Protein 1UKU (pdb70)

Nearest PDB structures (foldseek):
  2e66-assembly1_C  TM=9.963E-01  e=1.248E-19  Pyrococcus horikoshii OT3
  1j2v-assembly1_A  TM=9.926E-01  e=3.979E-19  Pyrococcus horikoshii OT3
  1o5j-assembly1_A  TM=9.906E-01  e=5.509E-14  Thermotoga maritima
  8t6c-assembly1_E  TM=9.965E-01  e=4.662E-13  synthetic construct
  1p1l-assembly1_A  TM=9.656E-01  e=6.724E-13  Archaeoglobus fulgidus

Structure (mmCIF, N/CA/C/O backbone):
data_1UKU
#
_entry.id   1UKU
#
_cell.length_a   52.242
_cell.length_b   52.242
_cell.length_c   54.111
_cell.angle_alpha   90
_cell.angle_beta   90
_cell.angle_gamma   120
#
_symmetry.space_group_name_H-M   'P 3 2 1'
#
loop_
_entity.id
_entity.type
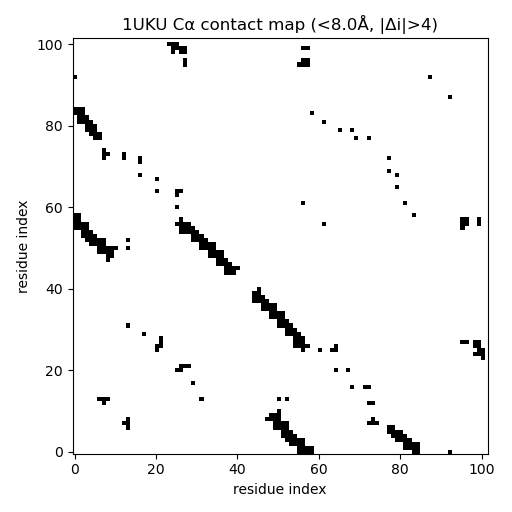_entity.pdbx_description
1 polymer 'periplasmic divalent cation tolerance protein CutA'
2 non-polymer 'COPPER (II) ION'
3 water water
#
loop_
_atom_site.group_PDB
_atom_site.id
_atom_site.type_symbol
_atom_site.label_atom_id
_atom_site.label_alt_id
_atom_site.label_comp_id
_atom_site.label_asym_id
_atom_site.label_entity_id
_atom_site.label_seq_id
_atom_site.pdbx_PDB_ins_code
_atom_site.Cartn_x
_atom_site.Cartn_y
_atom_site.Cartn_z
_atom_site.occupancy
_atom_site.B_iso_or_equiv
_atom_site.auth_seq_id
_atom_site.auth_comp_id
_atom_site.auth_asym_id
_atom_site.auth_atom_id
_atom_site.pdbx_PDB_model_num
ATOM 1 N N . MET A 1 1 ? 19.011 24.001 2.261 1.00 9.08 1 MET A N 1
ATOM 2 C CA . MET A 1 1 ? 19.646 24.495 3.504 1.00 8.04 1 MET A CA 1
ATOM 3 C C . MET A 1 1 ? 20.923 23.714 3.745 1.00 8.11 1 MET A C 1
ATOM 4 O O . MET A 1 1 ? 21.190 22.698 3.104 1.00 7.90 1 MET A O 1
ATOM 9 N N . ILE A 1 2 ? 21.700 24.209 4.712 1.00 7.52 2 ILE A N 1
ATOM 10 C CA . ILE A 1 2 ? 22.948 23.586 5.127 1.00 7.37 2 ILE A CA 1
ATOM 11 C C . ILE A 1 2 ? 23.086 23.506 6.641 1.00 7.18 2 ILE A C 1
ATOM 12 O O . ILE A 1 2 ? 22.467 24.267 7.391 1.00 6.62 2 ILE A O 1
ATOM 17 N N . ILE A 1 3 ? 23.914 22.562 7.056 1.00 7.07 3 ILE A N 1
ATOM 18 C CA . ILE A 1 3 ? 24.441 22.501 8.404 1.00 7.68 3 ILE A CA 1
ATOM 19 C C . ILE A 1 3 ? 25.868 22.980 8.362 1.00 7.53 3 ILE A C 1
ATOM 20 O O . ILE A 1 3 ? 26.612 22.684 7.437 1.00 6.74 3 ILE A O 1
ATOM 25 N N . VAL A 1 4 ? 26.253 23.704 9.389 1.00 6.53 4 VAL A N 1
ATOM 26 C CA . VAL A 1 4 ? 27.646 24.045 9.622 1.00 7.18 4 VAL A CA 1
ATOM 27 C C . VAL A 1 4 ? 28.027 23.562 11.016 1.00 7.82 4 VAL A C 1
ATOM 28 O O . VAL A 1 4 ? 27.356 23.887 11.985 1.00 8.43 4 VAL A O 1
ATOM 32 N N . TYR A 1 5 ? 29.105 22.809 11.101 1.00 7.24 5 TYR A N 1
ATOM 33 C CA . TYR A 1 5 ? 29.627 22.299 12.371 1.00 7.32 5 TYR A CA 1
ATOM 34 C C . TYR A 1 5 ? 30.936 23.029 12.693 1.00 7.42 5 TYR A C 1
ATOM 35 O O . TYR A 1 5 ? 31.824 23.163 11.861 1.00 8.27 5 TYR A O 1
ATOM 44 N N . THR A 1 6 ? 31.066 23.484 13.930 1.00 6.54 6 THR A N 1
ATOM 45 C CA . THR A 1 6 ? 32.299 24.038 14.458 1.00 6.45 6 THR A CA 1
ATOM 46 C C . THR A 1 6 ? 32.395 23.647 15.929 1.00 7.41 6 THR A C 1
ATOM 47 O O . THR A 1 6 ? 31.446 23.147 1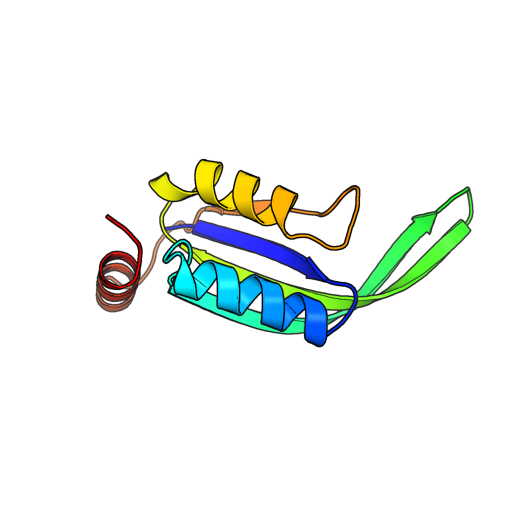6.512 1.00 7.89 6 THR A O 1
ATOM 51 N N . THR A 1 7 ? 33.565 23.812 16.513 1.00 6.64 7 THR A N 1
ATOM 52 C CA . THR A 1 7 ? 33.760 23.482 17.903 1.00 6.99 7 THR A CA 1
ATOM 53 C C . THR A 1 7 ? 34.366 24.650 18.605 1.00 7.18 7 THR A C 1
ATOM 54 O O . THR A 1 7 ? 35.053 25.459 17.994 1.00 8.06 7 THR A O 1
ATOM 58 N N . PHE A 1 8 ? 34.097 24.722 19.895 1.00 6.52 8 PHE A N 1
ATOM 59 C CA . PHE A 1 8 ? 34.532 25.833 20.765 1.00 7.25 8 PHE A CA 1
ATOM 60 C C . PHE A 1 8 ? 35.164 25.295 22.040 1.00 7.49 8 PHE A C 1
ATOM 61 O O . PHE A 1 8 ? 34.840 24.202 22.473 1.00 6.53 8 PHE A O 1
ATOM 69 N N . PRO A 1 9 ? 36.071 26.058 22.641 1.00 8.82 9 PRO A N 1
ATOM 70 C CA . PRO A 1 9 ? 36.736 25.600 23.859 1.00 9.31 9 PRO A CA 1
ATOM 71 C C . PRO A 1 9 ? 35.858 25.572 25.108 1.00 11.48 9 PRO A C 1
ATOM 72 O O . PRO A 1 9 ? 36.191 24.795 26.005 1.00 14.02 9 PRO A O 1
ATOM 76 N N . ASP A 1 10 ? 34.771 26.337 25.182 1.00 11.84 10 ASP A N 1
ATOM 77 C CA . ASP A 1 10 ? 33.747 26.075 26.202 1.00 13.37 10 ASP A CA 1
ATOM 78 C C . ASP A 1 10 ? 32.494 26.868 25.855 1.00 11.45 10 ASP A C 1
ATOM 79 O O . ASP A 1 10 ? 32.347 27.393 24.734 1.00 10.79 10 ASP A O 1
ATOM 84 N N . TRP A 1 11 ? 31.592 26.926 26.829 1.00 10.46 11 TRP A N 1
ATOM 85 C CA . TRP A 1 11 ? 30.261 27.393 26.637 1.00 9.69 11 TRP A CA 1
ATOM 86 C C . TRP A 1 11 ? 30.193 28.883 26.454 1.00 9.40 11 TRP A C 1
ATOM 87 O O . TRP A 1 11 ? 29.329 29.362 25.702 1.00 9.56 11 TRP A O 1
ATOM 98 N N . GLU A 1 12 ? 31.028 29.651 27.145 1.00 8.99 12 GLU A N 1
ATOM 99 C CA . GLU A 1 12 ? 30.933 31.107 27.047 1.00 10.01 12 GLU A CA 1
ATOM 100 C C . GLU A 1 12 ? 31.250 31.568 25.637 1.00 9.20 12 GLU A C 1
ATOM 101 O O . GLU A 1 12 ? 30.505 32.347 25.080 1.00 9.16 12 GLU A O 1
ATOM 107 N N . SER A 1 13 ? 32.336 31.076 25.051 1.00 9.37 13 SER A N 1
ATOM 108 C CA . SER A 1 13 ? 32.661 31.419 23.680 1.00 8.69 13 SER A CA 1
ATOM 109 C C . SER A 1 13 ? 31.608 30.876 22.718 1.00 9.06 13 SER A C 1
ATOM 110 O O . SER A 1 13 ? 31.194 31.577 21.815 1.00 8.17 13 SER A O 1
ATOM 113 N N . ALA A 1 14 ? 31.171 29.639 22.888 1.00 8.15 14 ALA A N 1
ATOM 114 C CA . ALA A 1 14 ? 30.209 29.064 21.986 1.00 8.06 14 ALA A CA 1
ATOM 115 C C . ALA A 1 14 ? 28.931 29.918 21.989 1.00 7.90 14 ALA A C 1
ATOM 116 O O . ALA A 1 14 ? 28.387 30.228 20.933 1.00 7.29 14 ALA A O 1
ATOM 118 N N . GLU A 1 15 ? 28.431 30.251 23.173 1.00 8.02 15 GLU A N 1
ATOM 119 C CA . GLU A 1 15 ? 27.177 31.001 23.264 1.00 9.14 15 GLU A CA 1
ATOM 120 C C . GLU A 1 15 ? 27.348 32.422 22.741 1.00 9.51 15 GLU A C 1
ATOM 121 O O . GLU A 1 15 ? 26.466 32.922 22.046 1.00 10.69 15 GLU A O 1
ATOM 127 N N . LYS A 1 16 ? 28.478 33.075 23.036 1.00 10.03 16 LYS A N 1
ATOM 128 C CA . LYS A 1 16 ? 28.709 34.438 22.567 1.00 11.12 16 LYS A CA 1
ATOM 129 C C . LYS A 1 16 ? 28.695 34.476 21.046 1.00 10.71 16 LYS A C 1
ATOM 130 O O . LYS A 1 16 ? 28.032 35.301 20.427 1.00 9.92 16 LYS A O 1
ATOM 136 N N . VAL A 1 17 ? 29.422 33.541 20.437 1.00 9.80 17 VAL A N 1
ATOM 137 C CA . VAL A 1 17 ? 29.548 33.503 18.985 1.00 9.12 17 VAL A CA 1
ATOM 138 C C . VAL A 1 17 ? 28.203 33.178 18.362 1.00 8.33 17 VAL A C 1
ATOM 139 O O . VAL A 1 17 ? 27.766 33.853 17.460 1.00 9.19 17 VAL A O 1
ATOM 143 N N . VAL A 1 18 ? 27.505 32.179 18.885 1.00 8.30 18 VAL A N 1
ATOM 144 C CA . VAL A 1 18 ? 26.210 31.789 18.317 1.00 9.50 18 VAL A CA 1
ATOM 145 C C . VAL A 1 18 ? 25.166 32.885 18.446 1.00 8.83 18 VAL A C 1
ATOM 146 O O . VAL A 1 18 ? 24.403 33.148 17.493 1.00 8.81 18 VAL A O 1
ATOM 150 N N . LYS A 1 19 ? 25.153 33.545 19.588 1.00 9.35 19 LYS A N 1
ATOM 151 C CA . LYS A 1 19 ? 24.196 34.635 19.780 1.00 9.80 19 LYS A CA 1
ATOM 152 C C . LYS A 1 19 ? 24.539 35.813 18.826 1.00 9.86 19 LYS A C 1
ATOM 153 O O . LYS A 1 19 ? 23.627 36.426 18.276 1.00 9.81 19 LYS A O 1
ATOM 159 N N . THR A 1 20 ? 25.819 36.112 18.598 1.00 9.65 20 THR A N 1
ATOM 160 C CA . THR A 1 20 ? 26.211 37.142 17.611 1.00 9.32 20 THR A CA 1
ATOM 161 C C . THR A 1 20 ? 25.737 36.749 16.206 1.00 9.27 20 THR A C 1
ATOM 162 O O . THR A 1 20 ? 25.258 37.582 15.451 1.00 10.70 20 THR A O 1
ATOM 166 N N . LEU A 1 21 ? 25.864 35.477 15.851 1.00 7.95 21 LEU A N 1
ATOM 167 C CA . LEU A 1 21 ? 25.486 35.014 14.523 1.00 7.93 21 LEU A CA 1
ATOM 168 C C . LEU A 1 21 ? 23.975 35.110 14.383 1.00 8.06 21 LEU A C 1
ATOM 169 O O . LEU A 1 21 ? 23.487 35.455 13.293 1.00 8.75 21 LEU A O 1
ATOM 174 N N . LEU A 1 22 ? 23.218 34.814 15.444 1.00 8.57 22 LEU A N 1
ATOM 175 C CA . LEU A 1 22 ? 21.763 34.974 15.419 1.00 8.90 22 LEU A CA 1
ATOM 176 C C . LEU A 1 22 ? 21.403 36.455 15.260 1.00 9.77 22 LEU A C 1
ATOM 177 O O . LEU A 1 22 ? 20.556 36.804 14.445 1.00 10.66 22 LEU A O 1
ATOM 182 N N . LYS A 1 23 ? 22.054 37.313 16.025 1.00 10.68 23 LYS A N 1
ATOM 183 C CA . LYS A 1 23 ? 21.776 38.759 15.939 1.00 10.96 23 LYS A CA 1
ATOM 184 C C . LYS A 1 23 ? 22.032 39.294 14.535 1.00 11.24 23 LYS A C 1
ATOM 185 O O . LYS A 1 23 ? 21.307 40.183 14.065 1.00 12.30 23 LYS A O 1
ATOM 191 N N . GLU A 1 24 ? 23.058 38.762 13.859 1.00 10.27 24 GLU A N 1
ATOM 192 C CA . GLU A 1 24 ? 23.429 39.147 12.510 1.00 9.93 24 GLU A CA 1
ATOM 193 C C . GLU A 1 24 ? 22.620 38.432 11.465 1.00 9.42 24 GLU A C 1
ATOM 194 O O . GLU A 1 24 ? 22.829 38.644 10.274 1.00 10.96 24 GLU A O 1
ATOM 200 N N . ARG A 1 25 ? 21.711 37.562 11.918 1.00 9.25 25 ARG A N 1
ATOM 201 C CA . ARG A 1 25 ? 20.743 36.860 11.091 1.00 9.92 25 ARG A CA 1
ATOM 202 C C . ARG A 1 25 ? 21.431 35.939 10.054 1.00 10.07 25 ARG A C 1
ATOM 203 O O . ARG A 1 25 ? 20.916 35.619 8.999 1.00 11.37 25 ARG A O 1
ATOM 211 N N . LEU A 1 26 ? 22.602 35.427 10.453 1.00 9.10 26 LEU A N 1
ATOM 212 C CA . LEU A 1 26 ? 23.387 34.556 9.592 1.00 8.13 26 LEU A CA 1
ATOM 213 C C . LEU A 1 26 ? 23.054 33.082 9.749 1.00 7.66 26 LEU A C 1
ATOM 214 O O . LEU A 1 26 ? 23.431 32.293 8.889 1.00 8.38 26 LEU A O 1
ATOM 219 N N . ILE A 1 27 ? 22.413 32.751 10.865 1.00 7.44 27 ILE A N 1
ATOM 220 C CA . ILE A 1 27 ? 21.923 31.394 11.150 1.00 7.71 27 ILE A CA 1
ATOM 221 C C . ILE A 1 27 ? 20.520 31.500 11.688 1.00 7.77 27 ILE A C 1
ATOM 222 O O . ILE A 1 27 ? 20.183 32.504 12.289 1.00 8.18 27 ILE A O 1
ATOM 227 N N . ALA A 1 28 ? 19.735 30.441 11.488 1.00 8.02 28 ALA A N 1
ATOM 228 C CA . ALA A 1 28 ? 18.408 30.364 12.082 1.00 8.81 28 ALA A CA 1
ATOM 229 C C . ALA A 1 28 ? 18.406 29.717 13.456 1.00 9.68 28 ALA A C 1
ATOM 230 O O . ALA A 1 28 ? 17.532 29.987 14.275 1.00 9.91 28 ALA A O 1
ATOM 232 N N . CYS A 1 29 ? 19.362 28.828 13.691 1.00 9.63 29 CYS A N 1
ATOM 233 C CA . CYS A 1 29 ? 19.434 28.171 14.982 1.00 11.39 29 CYS A CA 1
ATOM 234 C C . CYS A 1 29 ? 20.740 27.445 15.138 1.00 8.15 29 CYS A C 1
ATOM 235 O O . CYS A 1 29 ? 21.476 27.209 14.180 1.00 8.31 29 CYS A O 1
ATOM 238 N N . ALA A 1 30 ? 21.050 27.154 16.398 1.00 8.36 30 ALA A N 1
ATOM 239 C CA . ALA A 1 30 ? 22.236 26.428 16.814 1.00 7.34 30 ALA A CA 1
ATOM 240 C C . ALA A 1 30 ? 21.854 25.365 17.852 1.00 6.34 30 ALA A C 1
ATOM 241 O O . ALA A 1 30 ? 20.956 25.583 18.652 1.00 7.06 30 ALA A O 1
ATOM 243 N N . ASN A 1 31 ? 22.502 24.205 17.782 1.00 5.58 31 ASN A N 1
ATOM 244 C CA . ASN A 1 31 ? 22.391 23.166 18.792 1.00 6.12 31 ASN A CA 1
ATOM 245 C C . ASN A 1 31 ? 23.815 22.953 19.357 1.00 6.50 31 ASN A C 1
ATOM 246 O O . ASN A 1 31 ? 24.735 22.640 18.607 1.00 6.07 31 ASN A O 1
ATOM 251 N N . LEU A 1 32 ? 23.979 23.142 20.657 1.00 5.39 32 LEU A N 1
ATOM 252 C CA . LEU A 1 32 ? 25.287 23.079 21.321 1.00 6.48 32 LEU A CA 1
ATOM 253 C C . LEU A 1 32 ? 25.316 21.917 22.273 1.00 5.09 32 LEU A C 1
ATOM 254 O O . LEU A 1 32 ? 24.404 21.741 23.059 1.00 6.44 32 LEU A O 1
ATOM 259 N N . ARG A 1 33 ? 26.388 21.147 22.253 1.00 6.67 33 ARG A N 1
ATOM 260 C CA . ARG A 1 33 ? 26.566 20.048 23.209 1.00 6.72 33 ARG A CA 1
ATOM 261 C C . ARG A 1 33 ? 28.053 19.756 23.397 1.00 6.65 33 ARG A C 1
ATOM 262 O O . ARG A 1 33 ? 28.847 19.901 22.488 1.00 6.75 33 ARG A O 1
ATOM 270 N N . GLU A 1 34 ? 28.410 19.375 24.610 1.00 7.00 34 GLU A N 1
ATOM 271 C CA . GLU A 1 34 ? 29.781 19.008 24.940 1.00 6.92 34 GLU A CA 1
ATOM 272 C C . GLU A 1 34 ? 30.286 17.777 24.185 1.00 6.70 34 GLU A C 1
ATOM 273 O O . GLU A 1 34 ? 29.532 16.856 23.872 1.00 7.14 34 GLU A O 1
ATOM 279 N N . HIS A 1 35 ? 31.598 17.767 23.958 1.00 5.42 35 HIS A N 1
ATOM 280 C CA . HIS A 1 35 ? 32.274 16.541 23.544 1.00 5.62 35 HIS A CA 1
ATOM 281 C C . HIS A 1 35 ? 33.712 16.598 24.008 1.00 5.70 35 HIS A C 1
ATOM 282 O O . HIS A 1 35 ? 34.183 17.639 24.474 1.00 6.62 35 HIS A O 1
ATOM 289 N N . ARG A 1 36 ? 34.389 15.473 23.901 1.00 5.63 36 ARG A N 1
ATOM 290 C CA . AR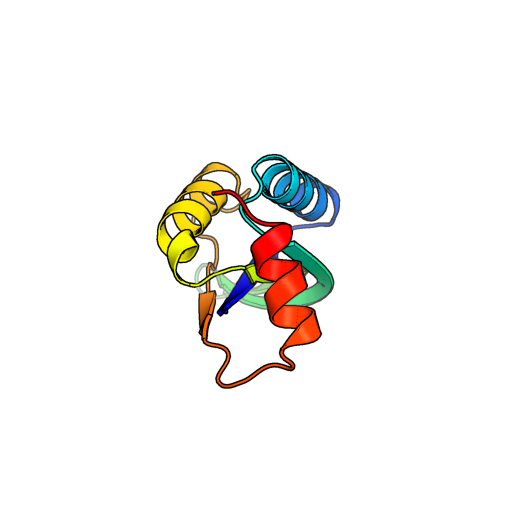G A 1 36 ? 35.824 15.382 24.156 1.00 6.17 36 ARG A CA 1
ATOM 291 C C . ARG A 1 36 ? 36.528 15.190 22.830 1.00 6.01 36 ARG A C 1
ATOM 292 O O . ARG A 1 36 ? 36.216 14.273 22.034 1.00 7.24 36 ARG A O 1
ATOM 300 N N . ALA A 1 37 ? 37.491 16.055 22.553 1.00 5.97 37 ALA A N 1
ATOM 301 C CA . ALA A 1 37 ? 38.233 16.033 21.299 1.00 6.69 37 ALA A CA 1
ATOM 302 C C . ALA A 1 37 ? 39.612 15.394 21.503 1.00 6.47 37 ALA A C 1
ATOM 303 O O . ALA A 1 37 ? 40.246 15.629 22.500 1.00 6.82 37 ALA A O 1
ATOM 305 N N . PHE A 1 38 ? 40.049 14.610 20.538 1.00 6.37 38 PHE A N 1
ATOM 306 C CA . PHE A 1 38 ? 41.349 13.988 20.510 1.00 7.05 38 PHE A CA 1
ATOM 307 C C . PHE A 1 38 ? 42.001 14.290 19.190 1.00 6.96 38 PHE A C 1
ATOM 308 O O . PHE A 1 38 ? 41.384 14.159 18.131 1.00 8.32 38 PHE A O 1
ATOM 316 N N . TYR A 1 39 ? 43.252 14.750 19.236 1.00 8.72 39 TYR A N 1
ATOM 317 C CA . TYR A 1 39 ? 43.944 15.140 18.018 1.00 10.30 39 TYR A CA 1
ATOM 318 C C . TYR A 1 39 ? 45.437 15.216 18.331 1.00 10.91 39 TYR A C 1
ATOM 319 O O . TYR A 1 39 ? 45.844 15.010 19.462 1.00 11.24 39 TYR A O 1
ATOM 328 N N . TRP A 1 40 ? 46.253 15.456 17.305 1.00 12.13 40 TRP A N 1
ATOM 329 C CA . TRP A 1 40 ? 47.702 15.584 17.462 1.00 13.80 40 TRP A CA 1
ATOM 330 C C . TRP A 1 40 ? 48.089 17.011 17.739 1.00 14.56 40 TRP A C 1
ATOM 331 O O . TRP A 1 40 ? 47.594 17.921 17.084 1.00 15.33 40 TRP A O 1
ATOM 342 N N . TRP A 1 41 ? 48.959 17.172 18.734 1.00 15.74 41 TRP A N 1
ATOM 343 C CA . TRP A 1 41 ? 49.681 18.419 18.954 1.00 16.39 41 TRP A CA 1
ATOM 344 C C . TRP A 1 41 ? 51.133 18.081 19.236 1.00 16.46 41 TRP A C 1
ATOM 345 O O . TRP A 1 41 ? 51.424 17.414 20.206 1.00 15.86 41 TRP A O 1
ATOM 356 N N . GLU A 1 42 ? 52.023 18.500 18.341 1.00 16.95 42 GLU A N 1
ATOM 357 C CA . GLU A 1 42 ? 53.473 18.411 18.539 1.00 17.77 42 GLU A CA 1
ATOM 358 C C . GLU A 1 42 ? 53.918 17.003 18.957 1.00 16.68 42 GLU A C 1
ATOM 359 O O . GLU A 1 42 ? 54.604 16.805 19.957 1.00 17.45 42 GLU A O 1
ATOM 365 N N . GLY A 1 43 ? 53.492 16.007 18.187 1.00 15.65 43 GLY A N 1
ATOM 366 C CA . GLY A 1 43 ? 53.958 14.644 18.356 1.00 15.54 43 GLY A CA 1
ATOM 367 C C . GLY A 1 43 ? 53.306 13.890 19.498 1.00 15.78 43 GLY A C 1
ATOM 368 O O . GLY A 1 43 ? 53.744 12.798 19.854 1.00 16.57 43 GLY A O 1
ATOM 369 N N . LYS A 1 44 ? 52.263 14.490 20.085 1.00 15.85 44 LYS A N 1
ATOM 370 C CA . LYS A 1 44 ? 51.547 13.904 21.214 1.00 15.43 44 LYS A CA 1
ATOM 371 C C . LYS A 1 44 ? 50.045 13.884 20.920 1.00 14.67 44 LYS A C 1
ATOM 372 O O . LYS A 1 44 ? 49.531 14.803 20.286 1.00 15.80 44 LYS A O 1
ATOM 378 N N . ILE A 1 45 ? 49.338 12.879 21.421 1.00 14.57 45 ILE A N 1
ATOM 379 C CA . ILE A 1 45 ? 47.883 12.898 21.347 1.00 14.62 45 ILE A CA 1
ATOM 380 C C . ILE A 1 45 ? 47.376 13.773 22.485 1.00 14.37 45 ILE A C 1
ATOM 381 O O . ILE A 1 45 ? 47.689 13.552 23.657 1.00 17.02 45 ILE A O 1
ATOM 386 N N . GLU A 1 46 ? 46.634 14.791 22.104 1.00 12.57 46 GLU A N 1
ATOM 387 C CA . GLU A 1 46 ? 46.080 15.783 22.988 1.00 12.39 46 GLU A CA 1
ATOM 388 C C . GLU A 1 46 ? 44.581 15.531 23.089 1.00 11.12 46 GLU A C 1
ATOM 389 O O . GLU A 1 46 ? 43.940 15.136 22.114 1.00 10.81 46 GLU A O 1
ATOM 395 N N . GLU A 1 47 ? 44.045 15.749 24.269 1.00 9.33 47 GLU A N 1
ATOM 396 C CA . GLU A 1 47 ? 42.608 15.835 24.468 1.00 9.97 47 GLU A CA 1
ATOM 397 C C . GLU A 1 47 ? 42.249 17.228 24.912 1.00 9.38 47 GLU A C 1
ATOM 398 O O . GLU A 1 47 ? 42.993 17.875 25.652 1.00 9.75 47 GLU A O 1
ATOM 404 N N . ASP A 1 48 ? 41.057 17.674 24.513 1.00 8.66 48 ASP A N 1
ATOM 405 C CA . ASP A 1 48 ? 40.483 18.921 25.000 1.00 8.61 48 ASP A CA 1
ATOM 406 C C . ASP A 1 48 ? 38.974 18.747 25.133 1.00 8.07 48 ASP A C 1
ATOM 407 O O . ASP A 1 48 ? 38.341 18.203 24.220 1.00 9.82 48 ASP A O 1
ATOM 412 N N . LYS A 1 49 ? 38.392 19.203 26.229 1.00 6.65 49 LYS A N 1
ATOM 413 C CA . LYS A 1 49 ? 36.936 19.279 26.388 1.00 7.80 49 LYS A CA 1
ATOM 414 C C . LYS A 1 49 ? 36.447 20.519 25.672 1.00 7.04 49 LYS A C 1
ATOM 415 O O . LYS A 1 49 ? 37.006 21.612 25.812 1.00 9.46 49 LYS A O 1
ATOM 421 N N . GLU A 1 50 ? 35.429 20.323 24.855 1.00 5.91 50 GLU A N 1
ATOM 422 C CA . GLU A 1 50 ? 34.916 21.357 23.974 1.00 6.13 50 GLU A CA 1
ATOM 423 C C . GLU A 1 50 ? 33.395 21.394 23.982 1.00 6.29 50 GLU A C 1
ATOM 424 O O . GLU A 1 50 ? 32.746 20.505 24.487 1.00 7.03 50 GLU A O 1
ATOM 430 N N . VAL A 1 51 ? 32.857 22.426 23.331 1.00 5.76 51 VAL A N 1
ATOM 431 C CA . VAL A 1 51 ? 31.428 22.487 23.015 1.00 5.94 51 VAL A CA 1
ATOM 432 C C . VAL A 1 51 ? 31.289 22.478 21.502 1.00 5.60 51 VAL A C 1
ATOM 433 O O . VAL A 1 51 ? 31.809 23.393 20.833 1.00 6.65 51 VAL A O 1
ATOM 437 N N . GLY A 1 52 ? 30.647 21.465 20.959 1.00 5.83 52 GLY A N 1
ATOM 438 C CA . GLY A 1 52 ? 30.368 21.437 19.536 1.00 5.87 52 GLY A CA 1
ATOM 439 C C . GLY A 1 52 ? 29.094 22.181 19.213 1.00 6.36 52 GLY A C 1
ATOM 440 O O . GLY A 1 52 ? 28.183 22.186 20.036 1.00 6.68 52 GLY A O 1
ATOM 441 N N . ALA A 1 53 ? 29.027 22.775 18.032 1.00 7.01 53 ALA A N 1
ATOM 442 C CA . ALA A 1 53 ? 27.894 23.600 17.599 1.00 6.51 53 ALA A CA 1
ATOM 443 C C . ALA A 1 53 ? 27.463 23.194 16.206 1.00 6.43 53 ALA A C 1
ATOM 444 O O . ALA A 1 53 ? 28.261 23.199 15.263 1.00 8.02 53 ALA A O 1
ATOM 446 N N . ILE A 1 54 ? 26.199 22.830 16.123 1.00 5.43 54 ILE A N 1
ATOM 447 C CA . ILE A 1 54 ? 25.529 22.505 14.884 1.00 6.76 54 ILE A CA 1
ATOM 448 C C . ILE A 1 54 ? 24.668 23.721 14.528 1.00 6.17 54 ILE A C 1
ATOM 449 O O . ILE A 1 54 ? 23.694 24.037 15.211 1.00 6.11 54 ILE A O 1
ATOM 454 N N . LEU A 1 55 ? 25.018 24.383 13.440 1.00 6.10 55 LEU A N 1
ATOM 455 C CA . LEU A 1 55 ? 24.335 25.577 12.958 1.00 5.98 55 LEU A CA 1
ATOM 456 C C . LEU A 1 55 ? 23.521 25.283 11.718 1.00 6.38 55 LEU A C 1
ATOM 457 O O . LEU A 1 55 ? 23.938 24.494 10.895 1.00 6.50 55 LEU A O 1
ATOM 462 N N . LYS A 1 56 ? 22.370 25.932 11.591 1.00 7.03 56 LYS A N 1
ATOM 463 C CA . LYS A 1 56 ? 21.464 25.681 10.460 1.00 7.87 56 LYS A CA 1
ATOM 464 C C . LYS A 1 56 ? 21.237 26.994 9.741 1.00 6.82 56 LYS A C 1
ATOM 465 O O . LYS A 1 56 ? 20.880 27.988 10.351 1.00 7.91 56 LYS A O 1
ATOM 471 N N . THR A 1 57 ? 21.461 27.015 8.419 1.00 6.91 57 THR A N 1
ATOM 472 C CA . THR A 1 57 ? 21.257 28.265 7.664 1.00 7.88 57 THR A CA 1
ATOM 473 C C . THR A 1 57 ? 20.985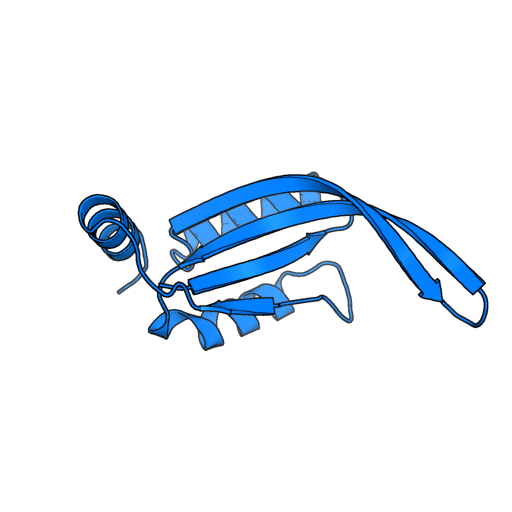 27.956 6.186 1.00 8.07 57 THR A C 1
ATOM 474 O O . THR A 1 57 ? 20.842 26.804 5.807 1.00 7.59 57 THR A O 1
ATOM 478 N N . ARG A 1 58 ? 20.884 29.013 5.384 1.00 8.80 58 ARG A N 1
ATOM 479 C CA . ARG A 1 58 ? 20.708 28.875 3.950 1.00 8.96 58 ARG A CA 1
ATOM 480 C C . ARG A 1 58 ? 22.013 28.668 3.237 1.00 8.60 58 ARG A C 1
ATOM 481 O O . ARG A 1 58 ? 23.031 29.197 3.621 1.00 9.14 58 ARG A O 1
ATOM 489 N N . GLU A 1 59 ? 21.958 27.952 2.122 1.00 9.79 59 GLU A N 1
ATOM 490 C CA . GLU A 1 59 ? 23.138 27.772 1.280 1.00 10.52 59 GLU A CA 1
ATOM 491 C C . GLU A 1 59 ? 23.806 29.076 0.869 1.00 10.73 59 GLU A C 1
ATOM 492 O O . GLU A 1 59 ? 25.031 29.201 0.879 1.00 11.06 59 GLU A O 1
ATOM 498 N N . ASP A 1 60 ? 22.993 30.057 0.457 1.00 10.62 60 ASP A N 1
ATOM 499 C CA . ASP A 1 60 ? 23.533 31.295 -0.080 1.00 11.07 60 ASP A CA 1
ATOM 500 C C . ASP A 1 60 ? 24.263 32.132 0.967 1.00 10.02 60 ASP A C 1
ATOM 501 O O . ASP A 1 60 ? 24.996 33.025 0.622 1.00 10.93 60 ASP A O 1
ATOM 506 N N . LEU A 1 61 ? 24.080 31.817 2.257 1.00 9.70 61 LEU A N 1
ATOM 507 C CA . LEU A 1 61 ? 24.759 32.527 3.323 1.00 9.04 61 LEU A CA 1
ATOM 508 C C . LEU A 1 61 ? 26.108 31.884 3.741 1.00 8.44 61 LEU A C 1
ATOM 509 O O . LEU A 1 61 ? 26.785 32.412 4.612 1.00 9.04 61 LEU A O 1
ATOM 514 N N . TRP A 1 62 ? 26.494 30.783 3.117 1.00 8.07 62 TRP A N 1
ATOM 515 C CA . TRP A 1 62 ? 27.697 30.037 3.533 1.00 8.17 62 TRP A CA 1
ATOM 516 C C . TRP A 1 62 ? 28.953 30.903 3.598 1.00 8.46 62 TRP A C 1
ATOM 517 O O . TRP A 1 62 ? 29.643 30.909 4.593 1.00 8.15 62 TRP A O 1
ATOM 528 N N . GLU A 1 63 ? 29.294 31.615 2.529 1.00 8.98 63 GLU A N 1
ATOM 529 C CA . GLU A 1 63 ? 30.568 32.329 2.519 1.00 8.84 63 GLU A CA 1
ATOM 530 C C . GLU A 1 63 ? 30.594 33.452 3.555 1.00 9.87 63 GLU A C 1
ATOM 531 O O . GLU A 1 63 ? 31.583 33.650 4.241 1.00 10.71 63 GLU A O 1
ATOM 537 N N . GLU A 1 64 ? 29.483 34.168 3.680 1.00 9.84 64 GLU A N 1
ATOM 538 C CA . GLU A 1 64 ? 29.393 35.215 4.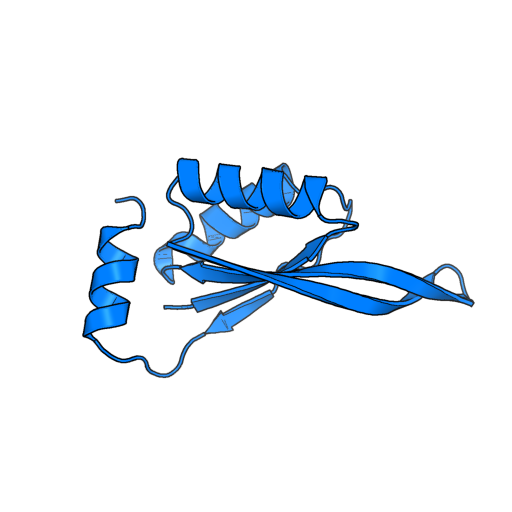662 1.00 10.93 64 GLU A CA 1
ATOM 539 C C . GLU A 1 64 ? 29.488 34.634 6.065 1.00 10.31 64 GLU A C 1
ATOM 540 O O . GLU A 1 64 ? 30.117 35.201 6.934 1.00 10.49 64 GLU A O 1
ATOM 546 N N . LEU A 1 65 ? 28.825 33.503 6.291 1.00 9.12 65 LEU A N 1
ATOM 547 C CA . LEU A 1 65 ? 28.822 32.887 7.613 1.00 8.81 65 LEU A CA 1
ATOM 548 C C . LEU A 1 65 ? 30.217 32.371 7.961 1.00 8.87 65 LEU A C 1
ATOM 549 O O . LEU A 1 65 ? 30.695 32.542 9.071 1.00 8.41 65 LEU A O 1
ATOM 554 N N . LYS A 1 66 ? 30.865 31.727 6.994 1.00 9.38 66 LYS A N 1
ATOM 555 C CA . LYS A 1 66 ? 32.196 31.207 7.197 1.00 9.26 66 LYS A CA 1
ATOM 556 C C . LYS A 1 66 ? 33.152 32.336 7.566 1.00 9.71 66 LYS A C 1
ATOM 557 O O . LYS A 1 66 ? 33.946 32.200 8.500 1.00 8.91 66 LYS A O 1
ATOM 563 N N . GLU A 1 67 ? 33.069 33.462 6.864 1.00 10.52 67 GLU A N 1
ATOM 564 C CA . GLU A 1 67 ? 33.939 34.595 7.201 1.00 10.29 67 GLU A CA 1
ATOM 565 C C . GLU A 1 67 ? 33.661 35.120 8.591 1.00 10.18 67 GLU A C 1
ATOM 566 O O . GLU A 1 67 ? 34.604 35.391 9.346 1.00 9.73 67 GLU A O 1
ATOM 572 N N . ARG A 1 68 ? 32.387 35.245 8.961 1.00 10.35 68 ARG A N 1
ATOM 573 C CA . ARG A 1 68 ? 32.071 35.731 10.290 1.00 10.53 68 ARG A CA 1
ATOM 574 C C . ARG A 1 68 ? 32.547 34.772 11.386 1.00 9.96 68 ARG A C 1
ATOM 575 O O . ARG A 1 68 ? 33.066 35.212 12.418 1.00 10.06 68 ARG A O 1
ATOM 583 N N . ILE A 1 69 ? 32.422 33.475 11.167 1.00 8.93 69 ILE A N 1
ATOM 584 C CA . ILE A 1 69 ? 32.928 32.551 12.154 1.00 9.47 69 ILE A CA 1
ATOM 585 C C . ILE A 1 69 ? 34.428 32.703 12.274 1.00 9.63 69 ILE A C 1
ATOM 586 O O . ILE A 1 69 ? 34.945 32.681 13.389 1.00 10.74 69 ILE A O 1
ATOM 591 N N . LYS A 1 70 ? 35.134 32.860 11.154 1.00 10.47 70 LYS A N 1
ATOM 592 C CA . LYS A 1 70 ? 36.588 33.040 11.230 1.00 10.81 70 LYS A CA 1
ATOM 593 C C . LYS A 1 70 ? 36.910 34.248 12.097 1.00 11.47 70 LYS A C 1
ATOM 594 O O . LYS A 1 70 ? 37.828 34.217 12.893 1.00 13.90 70 LYS A O 1
ATOM 600 N N . GLU A 1 71 ? 36.139 35.311 11.909 1.00 10.99 71 GLU A N 1
ATOM 601 C CA . GLU A 1 71 ? 36.354 36.569 12.608 1.00 12.04 71 GLU A CA 1
ATOM 602 C C . GLU A 1 71 ? 35.967 36.518 14.080 1.00 12.48 71 GLU A C 1
ATOM 603 O O . GLU A 1 71 ? 36.456 37.319 14.889 1.00 15.27 71 GLU A O 1
ATOM 609 N N . LEU A 1 72 ? 35.085 35.599 14.455 1.00 11.36 72 LEU A N 1
ATOM 610 C CA . LEU A 1 72 ? 34.613 35.521 15.843 1.00 11.28 72 LEU A CA 1
ATOM 611 C C . LEU A 1 72 ? 35.242 34.384 16.664 1.00 10.81 72 LEU A C 1
ATOM 612 O O . LEU A 1 72 ? 35.122 34.363 17.896 1.00 11.67 72 LEU A O 1
ATOM 617 N N . HIS A 1 73 ? 35.930 33.482 16.000 1.00 10.16 73 HIS A N 1
ATOM 618 C CA . HIS A 1 73 ? 36.269 32.205 16.640 1.00 9.56 73 HIS A CA 1
ATOM 619 C C . HIS A 1 73 ? 37.448 32.353 17.587 1.00 10.80 73 HIS A C 1
ATOM 620 O O . HIS A 1 73 ? 38.434 33.009 17.245 1.00 10.63 73 HIS A O 1
ATOM 627 N N . PRO A 1 74 ? 37.372 31.733 18.768 1.00 11.41 74 PRO A N 1
ATOM 628 C CA . PRO A 1 74 ? 38.541 31.711 19.669 1.00 12.36 74 PRO A CA 1
ATOM 629 C C . PRO A 1 74 ? 39.744 30.903 19.193 1.00 12.43 74 PRO A C 1
ATOM 630 O O . PRO A 1 74 ? 40.855 31.120 19.703 1.00 13.91 74 PRO A O 1
ATOM 634 N N . TYR A 1 75 ? 39.555 29.981 18.258 1.00 11.28 75 TYR A N 1
ATOM 635 C CA . TYR A 1 75 ? 40.658 29.232 17.707 1.00 11.45 75 TYR A CA 1
ATOM 636 C C . TYR A 1 75 ? 41.303 29.934 16.511 1.00 12.41 75 TYR A C 1
ATOM 637 O O . TYR A 1 75 ? 40.598 30.431 15.654 1.00 13.97 75 TYR A O 1
ATOM 646 N N . ASP A 1 76 ? 42.639 29.908 16.468 1.00 15.35 76 ASP A N 1
ATOM 647 C CA . ASP A 1 76 ? 43.409 30.343 15.297 1.00 17.18 76 ASP A CA 1
ATOM 648 C C . ASP A 1 76 ? 43.015 29.554 14.055 1.00 15.82 76 ASP A C 1
ATOM 649 O O . ASP A 1 76 ? 42.887 30.116 12.966 1.00 17.06 76 ASP A O 1
ATOM 654 N N . VAL A 1 77 ? 42.862 28.240 14.219 1.00 14.10 77 VAL A N 1
ATOM 655 C CA . VAL A 1 77 ? 42.491 27.363 13.114 1.00 14.12 77 VAL A CA 1
ATOM 656 C C . VAL A 1 77 ? 41.237 26.577 13.517 1.00 12.48 77 VAL A C 1
ATOM 657 O O . VAL A 1 77 ? 41.325 25.430 13.957 1.00 13.41 77 VAL A O 1
ATOM 661 N N . PRO A 1 78 ? 40.074 27.193 13.380 1.00 11.07 78 PRO A N 1
ATOM 662 C CA . PRO A 1 78 ? 38.837 26.495 13.755 1.00 11.06 78 PRO A CA 1
ATOM 663 C C . PRO A 1 78 ? 38.426 25.544 12.670 1.00 10.52 78 PRO A C 1
ATOM 664 O O . PRO A 1 78 ? 38.821 25.711 11.517 1.00 10.32 78 PRO A O 1
ATOM 668 N N . ALA A 1 79 ? 37.609 24.561 13.031 1.00 9.62 79 ALA A N 1
ATOM 669 C CA . ALA A 1 79 ? 36.906 23.735 12.060 1.00 9.68 79 ALA A CA 1
ATOM 670 C C . ALA A 1 79 ? 35.603 24.448 11.699 1.00 8.96 79 ALA A C 1
ATOM 671 O O . ALA A 1 79 ? 34.779 24.740 12.560 1.00 9.28 79 ALA A O 1
ATOM 673 N N . ILE A 1 80 ? 35.404 24.717 10.417 1.00 8.05 80 ILE A N 1
ATOM 674 C CA . ILE A 1 80 ? 34.166 25.309 9.939 1.00 7.07 80 ILE A CA 1
ATOM 675 C C . ILE A 1 80 ? 33.683 24.469 8.757 1.00 7.48 80 ILE A C 1
ATOM 676 O O . ILE A 1 80 ? 34.096 24.683 7.605 1.00 8.04 80 ILE A O 1
ATOM 681 N N . ILE A 1 81 ? 32.792 23.526 9.045 1.00 6.79 81 ILE A N 1
ATOM 682 C CA . ILE A 1 81 ? 32.473 22.383 8.181 1.00 7.46 81 ILE A CA 1
ATOM 683 C C . ILE A 1 81 ? 31.039 22.486 7.689 1.00 7.42 81 ILE A C 1
ATOM 684 O O . ILE A 1 81 ? 30.110 22.450 8.481 1.00 7.81 81 ILE A O 1
ATOM 689 N N . ARG A 1 82 ? 30.869 22.607 6.381 1.00 7.05 82 ARG A N 1
ATOM 690 C CA . ARG A 1 82 ? 29.566 22.693 5.738 1.00 7.09 82 ARG A CA 1
ATOM 691 C C . ARG A 1 82 ? 29.150 21.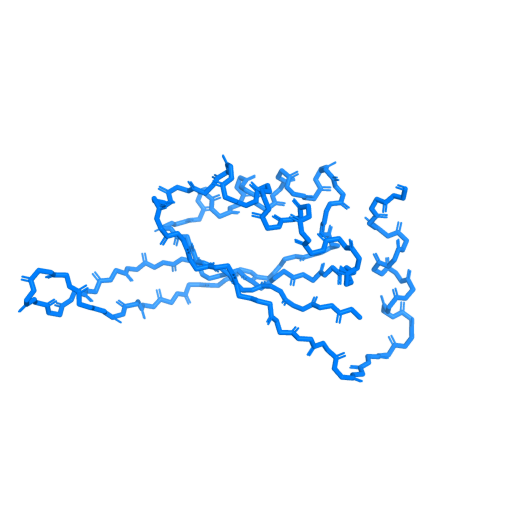311 5.257 1.00 6.72 82 ARG A C 1
ATOM 692 O O . ARG A 1 82 ? 29.873 20.669 4.489 1.00 6.86 82 ARG A O 1
ATOM 700 N N . ILE A 1 83 ? 27.978 20.852 5.683 1.00 6.70 83 ILE A N 1
ATOM 701 C CA . ILE A 1 8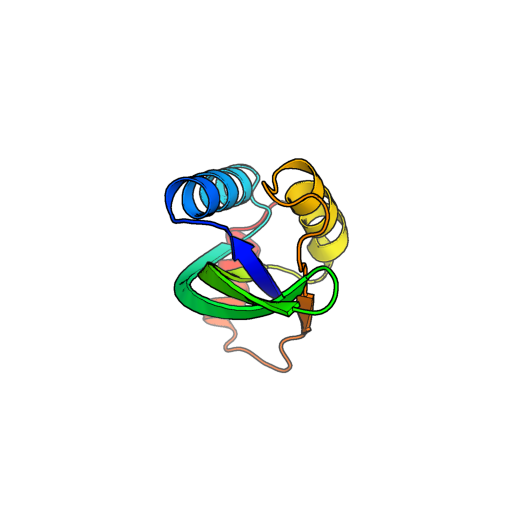3 ? 27.335 19.661 5.153 1.00 8.49 83 ILE A CA 1
ATOM 702 C C . ILE A 1 83 ? 25.969 20.047 4.606 1.00 7.55 83 ILE A C 1
ATOM 703 O O . ILE A 1 83 ? 25.132 20.575 5.308 1.00 7.49 83 ILE A O 1
ATOM 708 N N . ASP A 1 84 ? 25.774 19.775 3.321 1.00 7.65 84 ASP A N 1
ATOM 709 C CA . ASP A 1 84 ? 24.533 20.123 2.660 1.00 7.85 84 ASP A CA 1
ATOM 710 C C . ASP A 1 84 ? 23.411 19.210 3.144 1.00 7.21 84 ASP A C 1
ATOM 711 O O . ASP A 1 84 ? 23.623 18.021 3.378 1.00 8.62 84 ASP A O 1
ATOM 716 N N . VAL A 1 85 ? 22.217 19.776 3.257 1.00 7.82 85 VAL A N 1
ATOM 717 C CA . VAL A 1 85 ? 21.039 19.006 3.643 1.00 6.88 85 VAL A CA 1
ATOM 718 C C . VAL A 1 85 ? 20.326 18.542 2.388 1.00 7.53 85 VAL A C 1
ATOM 719 O O . VAL A 1 85 ? 19.934 19.336 1.560 1.00 7.86 85 VAL A O 1
ATOM 723 N N . ASP A 1 86 ? 20.205 17.231 2.232 1.00 8.01 86 ASP A N 1
ATOM 724 C CA . ASP A 1 86 ? 19.629 16.656 1.023 1.00 8.61 86 ASP A CA 1
ATOM 725 C C . ASP A 1 86 ? 18.120 16.808 0.932 1.00 9.19 86 ASP A C 1
ATOM 726 O O . ASP A 1 86 ? 17.598 16.876 -0.143 1.00 9.77 86 ASP A O 1
ATOM 731 N N . ASP A 1 87 ? 17.431 16.901 2.050 1.00 7.97 87 ASP A N 1
ATOM 732 C CA . ASP A 1 87 ? 15.999 17.217 2.069 1.00 8.62 87 ASP A CA 1
ATOM 733 C C . ASP A 1 87 ? 15.593 17.606 3.476 1.00 8.69 87 ASP A C 1
ATOM 734 O O . ASP A 1 87 ? 16.265 17.258 4.438 1.00 7.79 87 ASP A O 1
ATOM 739 N N . VAL A 1 88 ? 14.522 18.382 3.568 1.00 8.32 88 VAL A N 1
ATOM 740 C CA . VAL A 1 88 ? 13.977 18.842 4.849 1.00 8.09 88 VAL A CA 1
ATOM 741 C C . VAL A 1 88 ? 12.495 19.097 4.665 1.00 9.83 88 VAL A C 1
ATOM 742 O O . VAL A 1 88 ? 12.040 19.400 3.548 1.00 11.22 88 VAL A O 1
ATOM 746 N N . ASN A 1 89 ? 11.730 18.962 5.738 1.00 9.57 89 ASN A N 1
ATOM 747 C CA . ASN A 1 89 ? 10.304 19.316 5.688 1.00 10.07 89 ASN A CA 1
ATOM 748 C C . ASN A 1 89 ? 10.130 20.784 5.375 1.00 10.88 89 ASN A C 1
ATOM 749 O O . ASN A 1 89 ? 10.821 21.649 5.907 1.00 10.14 89 ASN A O 1
ATOM 754 N N . GLU A 1 90 ? 9.207 21.073 4.473 1.00 11.64 90 GLU A N 1
ATOM 755 C CA . GLU A 1 90 ? 9.034 22.437 4.006 1.00 12.31 90 GLU A CA 1
ATOM 756 C C . GLU A 1 90 ? 8.700 23.473 5.065 1.00 11.98 90 GLU A C 1
ATOM 757 O O . GLU A 1 90 ? 9.171 24.592 4.954 1.00 12.41 90 GLU A O 1
ATOM 763 N N . ASP A 1 91 ? 7.860 23.134 6.036 1.00 12.71 91 ASP A N 1
ATOM 764 C CA . ASP A 1 91 ? 7.488 24.113 7.064 1.00 12.82 91 ASP A CA 1
ATOM 765 C C . ASP A 1 91 ? 8.734 24.610 7.833 1.00 11.78 91 ASP A C 1
ATOM 766 O O . ASP A 1 91 ? 8.873 25.795 8.160 1.00 11.41 91 ASP A O 1
ATOM 771 N N . TYR A 1 92 ? 9.664 23.703 8.094 1.00 10.75 92 TYR A N 1
ATOM 772 C CA . TYR A 1 92 ? 10.889 24.095 8.747 1.00 9.96 92 TYR A CA 1
ATOM 773 C C . TYR A 1 92 ? 11.756 24.967 7.832 1.00 9.30 92 TYR A C 1
ATOM 774 O O . TYR A 1 92 ? 12.317 25.978 8.259 1.00 9.06 92 TYR A O 1
ATOM 783 N N . LEU A 1 93 ? 11.889 24.553 6.577 1.00 9.15 93 LEU A N 1
ATOM 784 C CA . LEU A 1 93 ? 12.677 25.313 5.635 1.00 9.11 93 LEU A CA 1
ATOM 785 C C . LEU A 1 93 ? 12.137 26.731 5.502 1.00 9.22 93 LEU A C 1
ATOM 786 O O . LEU A 1 93 ? 12.892 27.681 5.503 1.00 9.16 93 LEU A O 1
ATOM 791 N N . LYS A 1 94 ? 10.820 26.874 5.443 1.00 9.48 94 LYS A N 1
ATOM 792 C CA . LYS A 1 94 ? 10.209 28.207 5.333 1.00 10.11 94 LYS A CA 1
ATOM 793 C C . LYS A 1 94 ? 10.537 29.078 6.541 1.00 9.35 94 LYS A C 1
ATOM 794 O O . LYS A 1 94 ? 10.867 30.255 6.401 1.00 9.36 94 LYS A O 1
ATOM 800 N N . TRP A 1 95 ? 10.470 28.481 7.722 1.00 9.77 95 TRP A N 1
ATOM 801 C CA . TRP A 1 95 ? 10.820 29.173 8.946 1.00 10.27 95 TRP A CA 1
ATOM 802 C C . TRP A 1 95 ? 12.290 29.601 8.922 1.00 9.82 95 TRP A C 1
ATOM 803 O O . TRP A 1 95 ? 12.618 30.710 9.237 1.00 9.74 95 TRP A O 1
ATOM 814 N N . LEU A 1 96 ? 13.173 28.700 8.524 1.00 8.99 96 LEU A N 1
ATOM 815 C CA . LEU A 1 96 ? 14.586 29.029 8.492 1.00 9.02 96 LEU A CA 1
ATOM 816 C C . LEU A 1 96 ? 14.878 30.188 7.534 1.00 9.06 96 LEU A C 1
ATOM 817 O O . LEU A 1 96 ? 15.696 31.063 7.831 1.00 9.37 96 LEU A O 1
ATOM 822 N N . ILE A 1 97 ? 14.218 30.189 6.368 1.00 9.05 97 ILE A N 1
ATOM 823 C CA . ILE A 1 97 ? 14.385 31.294 5.415 1.00 10.41 97 ILE A CA 1
ATOM 824 C C . ILE A 1 97 ? 13.846 32.607 6.016 1.00 10.57 97 ILE A C 1
ATOM 825 O O . ILE A 1 97 ? 14.470 33.666 5.923 1.00 10.20 97 ILE A O 1
ATOM 830 N N . GLU A 1 98 ? 12.707 32.519 6.671 1.00 10.80 98 GLU A N 1
ATOM 831 C CA . GLU A 1 98 ? 12.101 33.705 7.293 1.00 12.21 98 GLU A CA 1
ATOM 832 C C . GLU A 1 98 ? 13.018 34.306 8.334 1.00 12.34 98 GLU A C 1
ATOM 833 O O . GLU A 1 98 ? 13.085 35.528 8.475 1.00 12.71 98 GLU A O 1
ATOM 839 N N . GLU A 1 99 ? 13.734 33.449 9.066 1.00 11.93 99 GLU A N 1
ATOM 840 C CA . GLU A 1 99 ? 14.546 33.900 10.201 1.00 12.18 99 GLU A CA 1
ATOM 841 C C . GLU A 1 99 ? 15.962 34.320 9.836 1.00 12.41 99 GLU A C 1
ATOM 842 O O . GLU A 1 99 ? 16.696 34.809 10.686 1.00 14.08 99 GLU A O 1
ATOM 848 N N . THR A 1 100 ? 16.358 34.172 8.581 1.00 10.12 100 THR A N 1
ATOM 849 C CA . THR A 1 100 ? 17.708 34.546 8.185 1.00 10.71 100 THR A CA 1
ATOM 850 C C . THR A 1 100 ? 17.681 35.804 7.303 1.00 10.58 100 THR A C 1
ATOM 851 O O . THR A 1 100 ? 16.654 36.119 6.688 1.00 11.17 100 THR A O 1
ATOM 855 N N . LYS A 1 101 ? 18.814 36.477 7.223 1.00 12.57 101 LYS A N 1
ATOM 856 C CA . LYS A 1 101 ? 18.897 37.817 6.664 1.00 14.06 101 LYS A CA 1
ATOM 857 C C . LYS A 1 101 ? 18.617 37.816 5.173 1.00 15.39 101 LYS A C 1
ATOM 858 O O . LYS A 1 101 ? 18.845 36.828 4.469 1.00 13.98 101 LYS A O 1
ATOM 864 N N . LYS A 1 102 ? 18.103 38.948 4.702 1.00 16.95 102 LYS A N 1
ATOM 865 C CA . LYS A 1 102 ? 17.717 39.089 3.303 1.00 20.41 102 LYS A CA 1
ATOM 866 C C . LYS A 1 102 ? 18.368 40.274 2.637 1.00 22.47 102 LYS A C 1
ATOM 867 O O . LYS A 1 102 ? 19.597 40.333 2.635 1.00 25.84 102 LYS A O 1
#

Sequence (102 aa):
MIIVYTTFPDWESAEKVVKTLLKERLIACANLREHRAFYWWEGKIEEDKEVGAILKTREDLWEELKERIKELHPYDVPAIIRIDVDDVNEDYLKWLIEETKK

Organism: Pyrococcus horikoshii (strain ATCC 700860 / DSM 12428 / JCM 9974 / NBRC 100139 / OT-3) (NCBI:txid70601)

Radius of gyration: 14.39 Å; Cα contacts (8 Å, |Δi|>4): 171; chains: 1; bounding box: 46×26×27 Å

CATH classification: 3.30.70.120

InterPro domains:
  IPR004323 Divalent ion tolerance protein, CutA [PF03091] (2-98)
  IPR004323 Divalent ion tolerance protein, CutA [PTHR23419] (2-101)
  IPR011322 Nitrogen regulatory PII-like, alpha/beta [SSF54913] (1-101)
  IPR015867 Nitrogen regulatory protein PII/ATP phosphoribosyltransferase, C-terminal [G3DSA:3.30.70.120] (1-102)
  IPR053426 Divalent-cation tolerance CutA [NF041095] (1-99)

Solvent-accessible surface area: 6469 Å² total; per-residue (Å²): 20,0,37,0,56,0,18,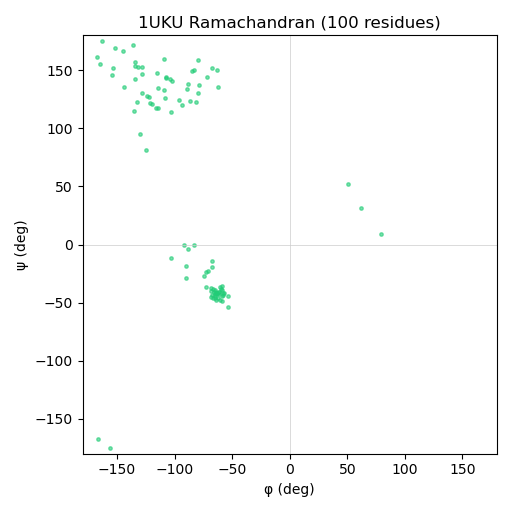1,49,83,83,141,26,0,71,138,5,9,120,26,1,66,163,64,114,3,1,9,22,25,76,42,97,105,40,149,18,130,93,174,124,126,68,106,122,54,90,47,116,14,0,0,0,55,1,29,0,34,78,104,8,34,109,75,0,60,75,62,0,111,100,46,19,66,59,151,137,27,43,30,81,87,105,77,41,148,129,42,88,113,108,61,42,108,95,0,65,99,55,2,76,186

Secondary structure (DSSP, 8-state):
-EEEEEEESSHHHHHHHHHHHHHTTS-SEEEEEEEEEEEEETTEEEEEEEEEEEEEE-GGGHHHHHHHHHHH-SSSS---EEEE-S---HHHHHHHHHHS--

B-factor: mean 12.46, std 5.92, range [5.09, 39.88]

Foldseek 3Di:
DKKKKWKAQDDVLVVVLQVVCLVQQLFQDKDKDKDWDWDDDPNDIDIGIIIMIITHADPVSLVVSVVSCCVSGPDVDIGIDMDDDPDDDPVVVVSRVVSGDD